Protein AF-A0A2G5VMH8-F1 (afdb_monomer)

Radius of gyration: 14.16 Å; Cα contacts (8 Å, |Δi|>4): 223; chains: 1; bounding box: 30×32×42 Å

InterPro domains:
  IPR016187 C-type lectin fold [SSF56436] (15-125)

Foldseek 3Di:
DDPDPQWDWDAAPLGIDTDHADDDDLFDDPVVCVVPDDPDDQDAFFELVVLVVCVVVCVVVVHQKGWHDWAADPVCQVPPVQFDNSRTDDDPPRHDPDGPNQFADPCPPVRHDDFTWMWGQDPVRDIGIYGDD

Nearest PDB structures (foldseek):
  4zes-assembly1_A  TM=5.202E-01  e=9.719E-03  Homo sapiens
  6lfj-assembly1_A  TM=4.066E-01  e=6.059E-02  Mus musculus

Sequence (133 aa):
MCPNIRYKMNMRESGPWCLALTTGPVCMSHSKAISSSLPGVLSELETPEEFEFVKMRANEMNKYGVWVAGIRKPECIGNSSCQGINALSFSDPFHSDNPTGYLWNPNQPDGTSNDCLVWIMNPDGSCGIDDVP

Structure (mmCIF, N/CA/C/O backbone):
data_AF-A0A2G5VMH8-F1
#
_entry.id   AF-A0A2G5VMH8-F1
#
loop_
_atom_site.group_PDB
_atom_site.id
_atom_site.type_symbol
_atom_site.label_atom_id
_atom_site.label_alt_id
_atom_site.label_comp_id
_atom_site.label_asym_id
_atom_site.label_entity_id
_atom_site.label_seq_id
_atom_site.pdbx_PDB_ins_code
_atom_site.Cartn_x
_atom_site.Cartn_y
_atom_site.Cartn_z
_atom_site.occupancy
_atom_site.B_iso_or_equiv
_atom_site.auth_seq_id
_atom_site.auth_comp_id
_atom_site.auth_asym_id
_atom_site.auth_atom_id
_atom_site.pdbx_PDB_model_num
ATOM 1 N N . MET A 1 1 ? 11.091 0.260 -18.583 1.00 82.75 1 MET A N 1
ATOM 2 C CA . MET A 1 1 ? 9.907 0.998 -19.081 1.00 82.75 1 MET A CA 1
ATOM 3 C C . MET A 1 1 ? 8.676 0.177 -18.730 1.00 82.75 1 MET A C 1
ATOM 5 O O . MET A 1 1 ? 8.742 -1.034 -18.906 1.00 82.75 1 MET A O 1
ATOM 9 N N . CYS A 1 2 ? 7.611 0.782 -18.194 1.00 90.75 2 CYS A N 1
ATOM 10 C CA . CYS A 1 2 ? 6.420 0.020 -17.802 1.00 90.75 2 CYS A CA 1
ATOM 11 C C . CYS A 1 2 ? 5.572 -0.431 -19.002 1.00 90.75 2 CYS A C 1
ATOM 13 O O . CYS A 1 2 ? 5.647 0.208 -20.054 1.00 90.75 2 CYS A O 1
ATOM 15 N N . PRO A 1 3 ? 4.750 -1.492 -18.859 1.00 87.75 3 PRO A N 1
ATOM 16 C CA . PRO A 1 3 ? 4.055 -2.108 -19.993 1.00 87.75 3 PRO A CA 1
ATOM 17 C C . PRO A 1 3 ? 3.076 -1.191 -20.741 1.00 87.75 3 PRO A C 1
ATOM 19 O O . PRO A 1 3 ? 2.926 -1.321 -21.951 1.00 87.75 3 PRO A O 1
ATOM 22 N N . ASN A 1 4 ? 2.378 -0.286 -20.044 1.00 89.12 4 ASN A N 1
ATOM 23 C CA . ASN A 1 4 ? 1.471 0.701 -20.644 1.00 89.12 4 ASN A CA 1
ATOM 24 C C . ASN A 1 4 ? 1.155 1.848 -19.660 1.00 89.12 4 ASN A C 1
ATOM 26 O O . ASN A 1 4 ? 1.591 1.819 -18.512 1.00 89.12 4 ASN A O 1
ATOM 30 N N . ILE A 1 5 ? 0.354 2.829 -20.099 1.00 86.94 5 ILE A N 1
ATOM 31 C CA . ILE A 1 5 ? 0.016 4.055 -19.346 1.00 86.94 5 ILE A CA 1
ATOM 32 C C . ILE A 1 5 ? -0.737 3.821 -18.025 1.00 86.94 5 ILE A C 1
ATOM 34 O O . ILE A 1 5 ? -0.818 4.724 -17.201 1.00 86.94 5 ILE A O 1
ATOM 38 N N . ARG A 1 6 ? -1.303 2.627 -17.800 1.00 86.81 6 ARG A N 1
ATOM 39 C CA . ARG A 1 6 ? -1.952 2.296 -16.519 1.00 86.81 6 ARG A CA 1
ATOM 40 C C . ARG A 1 6 ? -0.943 2.070 -15.396 1.00 86.81 6 ARG A C 1
ATOM 42 O O . ARG A 1 6 ? -1.343 2.082 -14.236 1.00 86.81 6 ARG A O 1
ATOM 49 N N . TYR A 1 7 ? 0.321 1.843 -15.747 1.00 91.00 7 TYR A N 1
ATOM 50 C CA . TYR A 1 7 ? 1.399 1.585 -14.808 1.00 91.00 7 TYR A CA 1
ATOM 51 C C . TYR A 1 7 ? 2.243 2.840 -14.590 1.00 91.00 7 TYR A C 1
ATOM 53 O O . TYR A 1 7 ? 2.634 3.513 -15.547 1.00 91.00 7 TYR A O 1
ATOM 61 N N . LYS A 1 8 ? 2.600 3.102 -13.335 1.00 92.06 8 LYS A N 1
ATOM 62 C CA . LYS A 1 8 ? 3.605 4.090 -12.951 1.00 92.06 8 LYS A CA 1
ATOM 63 C C . LYS A 1 8 ? 4.900 3.371 -12.597 1.00 92.06 8 LYS A C 1
ATOM 65 O O . LYS A 1 8 ? 4.899 2.441 -11.795 1.00 92.06 8 LYS A O 1
ATOM 70 N N . MET A 1 9 ? 5.999 3.809 -13.210 1.00 93.12 9 MET A N 1
ATOM 71 C CA . MET A 1 9 ? 7.334 3.353 -12.827 1.00 93.12 9 MET A CA 1
ATOM 72 C C . MET A 1 9 ? 7.739 4.037 -11.525 1.00 93.12 9 MET A C 1
ATOM 74 O O . MET A 1 9 ? 7.705 5.266 -11.454 1.00 93.12 9 MET A O 1
ATOM 78 N N . ASN A 1 10 ? 8.142 3.234 -10.551 1.00 91.06 10 ASN A N 1
ATOM 79 C CA . ASN A 1 10 ? 8.720 3.635 -9.280 1.00 91.06 10 ASN A CA 1
ATOM 80 C C . ASN A 1 10 ? 10.109 3.002 -9.163 1.00 91.06 10 ASN A C 1
ATOM 82 O O . ASN A 1 10 ? 10.382 1.958 -9.759 1.00 91.06 10 ASN A O 1
ATOM 86 N N . MET A 1 11 ? 11.012 3.677 -8.464 1.00 89.19 11 MET A N 1
ATOM 87 C CA . MET A 1 11 ? 12.379 3.205 -8.272 1.00 89.19 11 MET A CA 1
ATOM 88 C C . MET A 1 11 ? 12.511 2.704 -6.842 1.00 89.19 11 MET A C 1
ATOM 90 O O . MET A 1 11 ? 12.497 3.511 -5.919 1.00 89.19 11 MET A O 1
ATOM 94 N N . ARG A 1 12 ? 12.635 1.386 -6.679 1.00 92.00 12 ARG A N 1
ATOM 95 C CA . ARG A 1 12 ? 12.949 0.746 -5.399 1.00 92.00 12 ARG A CA 1
ATOM 96 C C . ARG A 1 12 ? 14.442 0.469 -5.307 1.00 92.00 12 ARG A C 1
ATOM 98 O O . ARG A 1 12 ? 15.138 0.480 -6.327 1.00 92.00 12 ARG A O 1
ATOM 105 N N . GLU A 1 13 ? 14.925 0.142 -4.113 1.00 88.88 13 GLU A N 1
ATOM 106 C CA . GLU A 1 13 ? 16.315 -0.292 -3.923 1.00 88.88 13 GLU A CA 1
ATOM 107 C C . GLU A 1 13 ? 16.643 -1.542 -4.752 1.00 88.88 13 GLU A C 1
ATOM 109 O O . GLU A 1 13 ? 17.696 -1.614 -5.384 1.00 88.88 13 GLU A O 1
ATOM 114 N N . SER A 1 14 ? 15.709 -2.495 -4.838 1.00 88.00 14 SER A N 1
ATOM 115 C CA . SER A 1 14 ? 15.868 -3.721 -5.632 1.00 88.00 14 SER A CA 1
ATOM 116 C C . SER A 1 14 ? 15.703 -3.519 -7.145 1.00 88.00 14 SER A C 1
ATOM 118 O O . SER A 1 14 ? 15.883 -4.464 -7.915 1.00 88.00 14 SER A O 1
ATOM 120 N N . GLY A 1 15 ? 15.383 -2.300 -7.590 1.00 89.19 15 GLY A N 1
ATOM 121 C CA . GLY A 1 15 ? 15.295 -1.927 -8.998 1.00 89.19 15 GLY A CA 1
ATOM 122 C C . GLY A 1 15 ? 13.971 -1.268 -9.401 1.00 89.19 15 GLY A C 1
ATOM 123 O O . GLY A 1 15 ? 13.099 -1.007 -8.570 1.00 89.19 15 GLY A O 1
ATOM 124 N N . PRO A 1 16 ? 13.811 -0.954 -10.701 1.00 90.31 16 PRO A N 1
ATOM 125 C CA . PRO A 1 16 ? 12.587 -0.357 -11.220 1.00 90.31 16 PRO A CA 1
ATOM 126 C C . PRO A 1 16 ? 11.390 -1.296 -11.060 1.00 90.31 16 PRO A C 1
ATOM 128 O O . PRO A 1 16 ? 11.443 -2.455 -11.471 1.00 90.31 16 PRO A O 1
ATOM 131 N N . TRP A 1 17 ? 10.280 -0.761 -10.563 1.00 91.38 17 TRP A N 1
ATOM 132 C CA . TRP A 1 17 ? 9.043 -1.492 -10.326 1.00 91.38 17 TRP A CA 1
ATOM 133 C C . TRP A 1 17 ? 7.845 -0.735 -10.908 1.00 91.38 17 TRP A C 1
ATOM 135 O O . TRP A 1 17 ? 7.793 0.493 -10.889 1.00 91.38 17 TRP A O 1
ATOM 145 N N . CYS A 1 18 ? 6.889 -1.452 -11.495 1.00 91.62 18 CYS A N 1
ATOM 146 C CA . CYS A 1 18 ? 5.752 -0.853 -12.192 1.00 91.62 18 CYS A CA 1
ATOM 147 C C . CYS A 1 18 ? 4.457 -1.147 -11.440 1.00 91.62 18 CYS A C 1
ATOM 149 O O . CYS A 1 18 ? 3.936 -2.255 -11.536 1.00 91.62 18 CYS A O 1
ATOM 151 N N . LEU A 1 19 ? 3.905 -0.141 -10.761 1.00 92.06 19 LEU A N 1
ATOM 152 C CA . LEU A 1 19 ? 2.647 -0.271 -10.025 1.00 92.06 19 LEU A CA 1
ATOM 153 C C . LEU A 1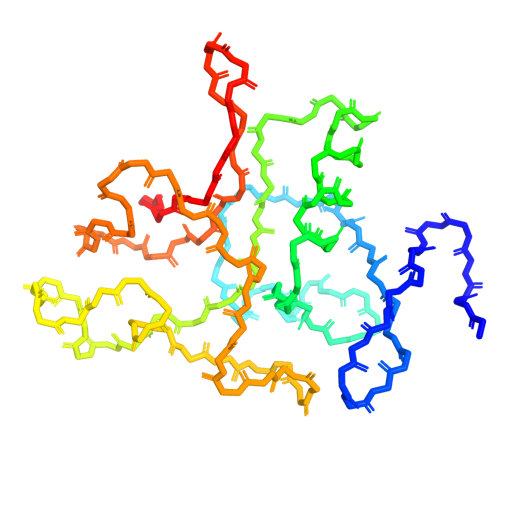 19 ? 1.455 0.148 -10.880 1.00 92.06 19 LEU A C 1
ATOM 155 O O . LEU A 1 19 ? 1.525 1.123 -11.627 1.00 92.06 19 LEU A O 1
ATOM 159 N N . ALA A 1 20 ? 0.333 -0.545 -10.713 1.00 90.94 20 ALA A N 1
ATOM 160 C CA . ALA A 1 20 ? -0.964 -0.149 -11.246 1.00 90.94 20 ALA A CA 1
ATOM 161 C C . ALA A 1 20 ? -2.062 -0.442 -10.219 1.00 90.94 20 ALA A C 1
ATOM 163 O O . ALA A 1 20 ? -2.004 -1.449 -9.517 1.00 90.94 20 ALA A O 1
ATOM 164 N N . LEU A 1 21 ? -3.088 0.409 -10.174 1.00 90.31 21 LEU A N 1
ATOM 165 C CA . LEU A 1 21 ? -4.313 0.132 -9.424 1.00 90.31 21 LEU A CA 1
ATOM 166 C C . LEU A 1 21 ? -5.297 -0.619 -10.324 1.00 90.31 21 LEU A C 1
ATOM 168 O O . L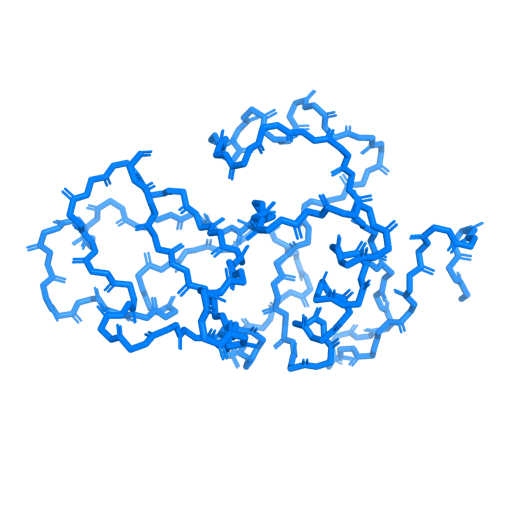EU A 1 21 ? -5.495 -0.261 -11.490 1.00 90.31 21 LEU A O 1
ATOM 172 N N . THR A 1 22 ? -5.940 -1.638 -9.761 1.00 85.94 22 THR A N 1
ATOM 173 C CA . THR A 1 22 ? -7.024 -2.389 -10.401 1.00 85.94 22 THR A CA 1
ATOM 174 C C . THR A 1 22 ? -8.346 -2.132 -9.684 1.00 85.94 22 THR A C 1
ATOM 176 O O . THR A 1 22 ? -8.378 -1.717 -8.528 1.00 85.94 22 THR A O 1
ATOM 179 N N . THR A 1 23 ? -9.463 -2.353 -10.371 1.00 82.69 23 THR A N 1
ATOM 180 C CA . THR A 1 23 ? -10.788 -2.266 -9.755 1.00 82.69 23 THR A CA 1
ATOM 181 C C . THR A 1 23 ? -11.087 -3.542 -8.982 1.00 82.69 23 THR A C 1
ATOM 183 O O . THR A 1 23 ? -11.085 -4.627 -9.562 1.00 82.69 23 THR A O 1
ATOM 186 N N . GLY A 1 24 ? -11.432 -3.409 -7.708 1.00 82.12 24 GLY A N 1
ATOM 187 C CA . GLY A 1 24 ? -11.905 -4.514 -6.889 1.00 82.12 24 GLY A CA 1
ATOM 188 C C . GLY A 1 24 ? -12.628 -4.027 -5.631 1.00 82.12 24 GLY A C 1
ATOM 189 O O . GLY A 1 24 ? -12.790 -2.818 -5.440 1.00 82.12 24 GLY A O 1
ATOM 190 N N . PRO A 1 25 ? -13.097 -4.964 -4.793 1.00 84.00 25 PRO A N 1
ATOM 191 C CA . PRO A 1 25 ? -13.510 -4.691 -3.422 1.00 84.00 25 PRO A CA 1
ATOM 192 C C . PRO A 1 25 ? -12.434 -3.933 -2.635 1.00 84.00 25 PRO A C 1
ATOM 194 O O . PRO A 1 25 ? -11.244 -4.165 -2.830 1.00 84.00 25 PRO A O 1
ATOM 197 N N . VAL A 1 26 ? -12.870 -3.068 -1.719 1.00 82.88 26 VAL A N 1
ATOM 198 C CA . VAL A 1 26 ? -11.988 -2.291 -0.827 1.00 82.88 26 VAL A CA 1
ATOM 199 C C . VAL A 1 26 ? -11.297 -3.185 0.209 1.00 82.88 26 VAL A C 1
ATOM 201 O O . VAL A 1 26 ? -10.223 -2.851 0.683 1.00 82.88 26 VAL A O 1
ATOM 204 N N . CYS A 1 27 ? -11.878 -4.344 0.511 1.00 84.88 27 CYS A N 1
ATOM 205 C CA . CYS A 1 27 ? -11.305 -5.344 1.397 1.00 84.88 27 CYS A CA 1
ATOM 206 C C . CYS A 1 27 ? -11.363 -6.720 0.728 1.00 84.88 27 CYS A C 1
ATOM 208 O O . CYS A 1 27 ? -12.403 -7.146 0.207 1.00 84.88 27 CYS A O 1
ATOM 210 N N . MET A 1 28 ? -10.219 -7.401 0.698 1.00 82.56 28 MET A N 1
ATOM 211 C CA . MET A 1 28 ? -10.060 -8.725 0.120 1.00 82.56 28 MET A CA 1
ATOM 212 C C . MET A 1 28 ? -8.954 -9.492 0.850 1.00 82.56 28 MET A C 1
ATOM 214 O O . MET A 1 28 ? -7.935 -8.915 1.217 1.00 82.56 28 MET A O 1
ATOM 218 N N . SER A 1 29 ? -9.115 -10.808 1.018 1.00 81.31 29 SER A N 1
ATOM 219 C CA . SER A 1 29 ? -8.003 -11.641 1.477 1.00 81.31 29 SER A CA 1
ATOM 220 C C . SER A 1 29 ? -6.891 -11.675 0.429 1.00 81.31 29 SER A C 1
ATOM 222 O O . SER A 1 29 ? -7.152 -11.712 -0.776 1.00 81.31 29 SER A O 1
ATOM 224 N N . HIS A 1 30 ? -5.646 -11.759 0.889 1.00 82.25 30 HIS A N 1
ATOM 225 C CA . HIS A 1 30 ? -4.481 -11.833 0.012 1.00 82.25 30 HIS A CA 1
ATOM 226 C C . HIS A 1 30 ? -4.577 -12.983 -1.010 1.00 82.25 30 HIS A C 1
ATOM 228 O O . HIS A 1 30 ? -4.321 -12.807 -2.198 1.00 82.25 30 HIS A O 1
ATOM 234 N N . SER A 1 31 ? -5.037 -14.161 -0.574 1.00 82.81 31 SER A N 1
ATOM 235 C CA . SER A 1 31 ? -5.244 -15.328 -1.445 1.00 82.81 31 SER A CA 1
ATOM 236 C C . SER A 1 31 ? -6.265 -15.072 -2.556 1.00 82.81 31 SER A C 1
ATOM 238 O O . SER A 1 31 ? -6.056 -15.466 -3.705 1.00 82.81 31 SER A O 1
ATOM 240 N N . LYS A 1 32 ? -7.361 -14.378 -2.233 1.00 84.56 32 LYS A N 1
ATOM 241 C CA . LYS A 1 32 ? -8.388 -14.016 -3.207 1.00 84.56 32 LYS A CA 1
ATOM 242 C C . LYS A 1 32 ? -7.861 -12.953 -4.169 1.00 84.56 32 LYS A C 1
ATOM 244 O O . LYS A 1 32 ? -8.102 -13.083 -5.369 1.00 84.56 32 LYS A O 1
ATOM 249 N N . ALA A 1 33 ? -7.072 -11.995 -3.679 1.00 84.00 33 ALA A N 1
ATOM 250 C CA . ALA A 1 33 ? -6.426 -10.987 -4.510 1.00 84.00 33 ALA A CA 1
ATOM 251 C C . ALA A 1 33 ? -5.508 -11.644 -5.550 1.00 84.00 33 ALA A C 1
ATOM 253 O O . ALA A 1 33 ? -5.732 -11.416 -6.737 1.00 84.00 33 ALA A O 1
ATOM 254 N N . ILE A 1 34 ? -4.620 -12.564 -5.137 1.00 81.81 34 ILE A N 1
ATOM 255 C CA . ILE A 1 34 ? -3.732 -13.325 -6.041 1.00 81.81 34 ILE A CA 1
ATOM 256 C C . ILE A 1 34 ? -4.540 -14.056 -7.121 1.00 81.81 34 ILE A C 1
ATOM 258 O O . ILE A 1 34 ? -4.202 -14.003 -8.302 1.00 81.81 34 ILE A O 1
ATOM 262 N N . SER A 1 35 ? -5.629 -14.730 -6.732 1.00 80.12 35 SER A N 1
ATOM 263 C CA . SER A 1 35 ? -6.468 -15.481 -7.680 1.00 80.12 35 SER A CA 1
ATOM 264 C C . SER A 1 35 ? -7.215 -14.596 -8.686 1.00 80.12 35 SER A C 1
ATOM 266 O O . SER A 1 35 ? -7.635 -15.074 -9.737 1.00 80.12 35 SER A O 1
ATOM 268 N N . SER A 1 36 ? -7.398 -13.314 -8.356 1.00 74.94 36 SER A N 1
ATOM 269 C CA . SER A 1 36 ? -8.144 -12.340 -9.159 1.00 74.94 36 SER A CA 1
ATOM 270 C C . SER A 1 36 ? -7.254 -11.389 -9.963 1.00 74.94 36 SER A C 1
ATOM 272 O O . SER A 1 36 ? -7.746 -10.704 -10.861 1.00 74.94 36 SER A O 1
ATOM 274 N N . SER A 1 37 ? -5.960 -11.320 -9.645 1.00 65.44 37 SER A N 1
ATOM 275 C CA . SER A 1 37 ? -5.020 -10.427 -10.312 1.00 65.44 37 SER A CA 1
ATOM 276 C C . SER A 1 37 ? -4.727 -10.871 -11.748 1.00 65.44 37 SER A C 1
ATOM 278 O O . SER A 1 37 ? -4.554 -12.051 -12.047 1.00 65.44 37 SER A O 1
ATOM 280 N N . LEU A 1 38 ? -4.642 -9.881 -12.643 1.00 65.56 38 LEU A N 1
ATOM 281 C CA . LEU A 1 38 ? -4.018 -10.001 -13.967 1.00 65.56 38 LEU A CA 1
ATOM 282 C C . LEU A 1 38 ? -2.589 -10.574 -13.834 1.00 65.56 38 LEU A C 1
ATOM 284 O O . LEU A 1 38 ? -2.025 -10.486 -12.744 1.00 65.56 38 LEU A O 1
ATOM 288 N N . PRO A 1 39 ? -1.969 -11.115 -14.906 1.00 69.62 39 PRO A N 1
ATOM 289 C CA . PRO A 1 39 ? -0.587 -11.600 -14.846 1.00 69.62 39 PRO A CA 1
ATOM 290 C C . PRO A 1 39 ? 0.338 -10.546 -14.218 1.00 69.62 39 PRO A C 1
ATOM 292 O O . PRO A 1 39 ? 0.538 -9.468 -14.781 1.00 69.62 39 PRO A O 1
ATOM 295 N N . GLY A 1 40 ? 0.844 -10.852 -13.023 1.00 74.31 40 GLY A N 1
ATOM 296 C CA . GLY A 1 40 ? 1.563 -9.924 -12.157 1.00 74.31 40 GLY A CA 1
ATOM 297 C C . GLY A 1 40 ? 1.673 -10.453 -10.726 1.00 74.31 40 GLY A C 1
ATOM 298 O O . GLY A 1 40 ? 1.123 -11.503 -10.397 1.00 74.31 40 GLY A O 1
ATOM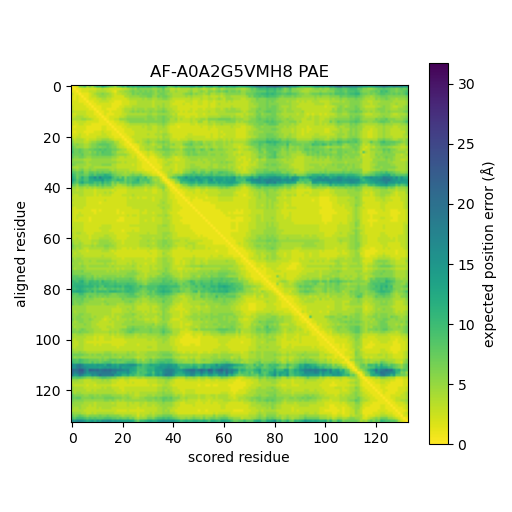 299 N N . VAL A 1 41 ? 2.403 -9.718 -9.890 1.00 85.31 41 VAL A N 1
ATOM 300 C CA . VAL A 1 41 ? 2.515 -9.951 -8.443 1.00 85.31 41 VAL A CA 1
ATOM 301 C C . VAL A 1 41 ? 1.762 -8.828 -7.733 1.00 85.31 41 VAL A C 1
ATOM 303 O O . VAL A 1 41 ? 1.689 -7.711 -8.253 1.00 85.31 41 VAL A O 1
ATOM 306 N N . LEU A 1 42 ? 1.159 -9.122 -6.582 1.00 88.94 42 LEU A N 1
ATOM 307 C CA . LEU A 1 42 ? 0.562 -8.084 -5.751 1.00 88.94 42 LEU A CA 1
ATOM 308 C C . LEU A 1 42 ? 1.680 -7.191 -5.222 1.00 88.94 42 LEU A C 1
ATOM 310 O O . LEU A 1 42 ? 2.622 -7.678 -4.611 1.00 88.94 42 LEU A O 1
ATOM 314 N N . SER A 1 43 ? 1.583 -5.899 -5.513 1.00 90.31 43 SER A N 1
ATOM 315 C CA . SER A 1 43 ? 2.561 -4.929 -5.039 1.00 90.31 43 SER A CA 1
ATOM 316 C C . SER A 1 43 ? 2.181 -4.473 -3.643 1.00 90.31 43 SER A C 1
ATOM 318 O O . SER A 1 43 ? 1.076 -3.965 -3.433 1.00 90.31 43 SER A O 1
ATOM 320 N N . GLU A 1 44 ? 3.126 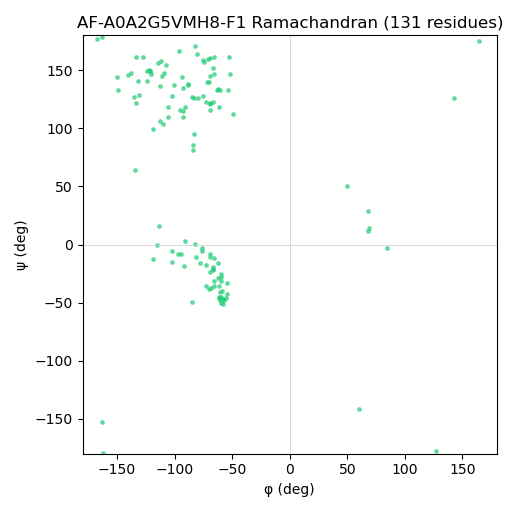-4.582 -2.726 1.00 91.75 44 GLU A N 1
ATOM 321 C CA . GLU A 1 44 ? 3.100 -3.860 -1.459 1.00 91.75 44 GLU A CA 1
ATOM 322 C C . GLU A 1 44 ? 3.634 -2.430 -1.645 1.00 91.75 44 GLU A C 1
ATOM 324 O O . GLU A 1 44 ? 4.085 -2.079 -2.743 1.00 91.75 44 GLU A O 1
ATOM 329 N N . LEU A 1 45 ? 3.506 -1.580 -0.618 1.00 94.12 45 LEU A N 1
ATOM 330 C CA . LEU A 1 45 ? 3.984 -0.192 -0.654 1.00 94.12 45 LEU A CA 1
ATOM 331 C C . LEU A 1 45 ? 5.407 -0.111 -0.101 1.00 94.12 45 LEU A C 1
ATOM 333 O O . LEU A 1 45 ? 5.629 -0.259 1.099 1.00 94.12 45 LEU A O 1
ATOM 337 N N . GLU A 1 46 ? 6.372 0.144 -0.974 1.00 94.38 46 GLU A N 1
ATOM 338 C CA . GLU A 1 46 ? 7.785 0.254 -0.615 1.00 94.38 46 GLU A CA 1
ATOM 339 C C . GLU A 1 46 ? 8.127 1.665 -0.129 1.00 94.38 46 GLU A C 1
ATOM 341 O O . GLU A 1 46 ? 8.708 1.833 0.943 1.00 94.38 46 GLU A O 1
ATOM 346 N N . THR A 1 47 ? 7.731 2.693 -0.886 1.00 94.81 47 THR A N 1
ATOM 347 C CA . THR A 1 47 ? 8.160 4.082 -0.655 1.00 94.81 47 THR A CA 1
ATOM 348 C C . THR A 1 47 ? 6.983 5.063 -0.550 1.00 94.81 47 THR A C 1
ATOM 350 O O . THR A 1 47 ? 5.878 4.760 -1.017 1.00 94.81 47 THR A O 1
ATOM 353 N N . PRO A 1 48 ? 7.180 6.267 0.024 1.00 95.25 48 PRO A N 1
ATOM 354 C CA . PRO A 1 48 ? 6.150 7.307 0.071 1.00 95.25 48 PRO A CA 1
ATOM 355 C C . PRO A 1 48 ? 5.668 7.752 -1.318 1.00 95.25 48 PRO A C 1
ATOM 357 O O . PRO A 1 48 ? 4.521 8.166 -1.479 1.00 95.25 48 PRO A O 1
ATOM 360 N N . GLU A 1 49 ? 6.505 7.645 -2.350 1.00 95.00 49 GLU A N 1
ATOM 361 C CA . GLU A 1 49 ? 6.109 7.933 -3.731 1.00 95.00 49 GLU A CA 1
ATOM 362 C C . GLU A 1 49 ? 5.058 6.938 -4.239 1.00 95.00 49 GLU A C 1
ATOM 364 O O . GLU A 1 49 ? 4.148 7.324 -4.977 1.00 95.00 49 GLU A O 1
ATOM 369 N N . GLU A 1 50 ? 5.143 5.672 -3.823 1.00 95.62 50 GLU A N 1
ATOM 370 C CA . GLU A 1 50 ? 4.134 4.660 -4.145 1.00 95.62 50 GLU A CA 1
ATOM 371 C C . GLU A 1 50 ? 2.807 4.959 -3.436 1.00 95.62 50 GLU A C 1
ATOM 373 O O . GLU A 1 50 ? 1.745 4.832 -4.049 1.00 95.62 50 GLU A O 1
ATOM 378 N N . PHE A 1 51 ? 2.855 5.453 -2.194 1.00 96.12 51 PHE A N 1
ATOM 379 C CA . PHE A 1 51 ? 1.674 5.949 -1.480 1.00 96.12 51 PHE A CA 1
ATOM 380 C C . PHE A 1 51 ? 1.014 7.131 -2.212 1.00 96.12 51 PHE A C 1
ATOM 382 O O . PHE A 1 51 ? -0.197 7.127 -2.453 1.00 96.12 51 PHE A O 1
ATOM 389 N N . GLU A 1 52 ? 1.792 8.133 -2.632 1.00 95.19 52 GLU A N 1
ATOM 390 C CA . GLU A 1 52 ? 1.256 9.280 -3.381 1.00 95.19 52 GLU A CA 1
ATOM 391 C C . GLU A 1 52 ? 0.729 8.873 -4.766 1.00 95.19 52 GLU A C 1
ATOM 393 O O . GLU A 1 52 ? -0.254 9.441 -5.253 1.00 95.19 52 GLU A O 1
ATOM 398 N N . PHE A 1 53 ? 1.315 7.850 -5.397 1.00 94.62 53 PHE A N 1
ATOM 399 C CA . PHE A 1 53 ? 0.753 7.261 -6.610 1.00 94.62 53 PHE A CA 1
ATOM 400 C C . PHE A 1 53 ? -0.638 6.662 -6.362 1.00 94.62 53 PHE A C 1
ATOM 402 O O . PHE A 1 53 ? -1.555 6.935 -7.144 1.00 94.62 53 PHE A O 1
ATOM 409 N N . VAL A 1 54 ? -0.824 5.899 -5.276 1.00 95.12 54 VAL A N 1
ATOM 410 C CA . VAL A 1 54 ? -2.142 5.360 -4.896 1.00 95.12 54 VAL A CA 1
ATOM 411 C C . VAL A 1 54 ? -3.148 6.490 -4.717 1.00 95.12 54 VAL A C 1
ATOM 413 O O . VAL A 1 54 ? -4.219 6.437 -5.318 1.00 95.12 54 VAL A O 1
ATOM 416 N N . LYS A 1 55 ? -2.785 7.548 -3.989 1.00 94.62 55 LYS A N 1
ATOM 417 C CA . LYS A 1 55 ? -3.632 8.730 -3.779 1.00 94.62 55 LYS A CA 1
ATOM 418 C C . LYS A 1 55 ? -4.054 9.408 -5.079 1.00 94.62 55 LYS A C 1
ATOM 420 O O . LYS A 1 55 ? -5.242 9.640 -5.306 1.00 94.62 55 LYS A O 1
ATOM 425 N N . MET A 1 56 ? -3.092 9.710 -5.950 1.00 93.69 56 MET A N 1
ATOM 426 C CA . MET A 1 56 ? -3.351 10.343 -7.245 1.00 93.69 56 MET A CA 1
ATOM 427 C C . MET A 1 56 ? -4.308 9.493 -8.081 1.00 93.69 56 MET A C 1
ATOM 429 O O . MET A 1 56 ? -5.300 9.994 -8.614 1.00 93.69 56 MET A O 1
ATOM 433 N N . ARG A 1 57 ? -4.042 8.187 -8.153 1.00 93.12 57 ARG A N 1
ATOM 434 C CA . ARG A 1 57 ? -4.811 7.266 -8.983 1.00 93.12 57 ARG A CA 1
ATOM 435 C C . ARG A 1 57 ? -6.198 6.976 -8.409 1.00 93.12 57 ARG A C 1
ATOM 437 O O . ARG A 1 57 ? -7.155 6.872 -9.173 1.00 93.12 57 ARG A O 1
ATOM 444 N N . ALA A 1 58 ? -6.331 6.898 -7.087 1.00 93.19 58 ALA A N 1
ATOM 445 C CA . ALA A 1 58 ? -7.615 6.798 -6.403 1.00 93.19 58 ALA A CA 1
ATOM 446 C C . ALA A 1 58 ? -8.501 8.012 -6.716 1.00 93.19 58 ALA A C 1
ATOM 448 O O . ALA A 1 58 ? -9.663 7.835 -7.081 1.00 93.19 58 ALA A O 1
ATOM 449 N N . ASN A 1 59 ? -7.937 9.223 -6.674 1.00 92.25 59 ASN A N 1
ATOM 450 C CA . ASN A 1 59 ? -8.649 10.452 -7.022 1.00 92.25 59 ASN A CA 1
ATOM 451 C C . ASN A 1 59 ? -9.125 10.459 -8.488 1.00 92.25 59 ASN A C 1
ATOM 453 O O . ASN A 1 59 ? -10.290 10.739 -8.755 1.00 92.25 59 ASN A O 1
ATOM 457 N N . GLU A 1 60 ? -8.273 10.062 -9.442 1.00 92.62 60 GLU A N 1
ATOM 458 C CA . GLU A 1 60 ? -8.664 9.911 -10.858 1.00 92.62 60 GLU A CA 1
ATOM 459 C C . GLU A 1 60 ? -9.800 8.894 -11.062 1.00 92.62 60 GLU A C 1
ATOM 461 O O . GLU A 1 60 ? -10.611 9.028 -11.979 1.00 92.62 60 GLU A O 1
ATOM 466 N N . MET A 1 61 ? -9.861 7.869 -10.210 1.00 90.94 61 MET A N 1
ATOM 467 C CA . MET A 1 61 ? -10.888 6.826 -10.229 1.00 90.94 61 MET A CA 1
ATOM 468 C C . MET A 1 61 ? -12.109 7.155 -9.352 1.00 90.94 61 MET A C 1
ATOM 470 O O . MET A 1 61 ? -13.007 6.314 -9.238 1.00 90.94 61 MET A O 1
ATOM 474 N N . ASN A 1 62 ? -12.146 8.342 -8.736 1.00 91.62 62 ASN A N 1
ATOM 475 C CA . ASN A 1 62 ? -13.145 8.763 -7.751 1.00 91.62 62 ASN A CA 1
ATOM 476 C C . ASN A 1 62 ? -13.348 7.718 -6.632 1.00 91.62 62 ASN A C 1
ATOM 478 O O . ASN A 1 62 ? -14.462 7.254 -6.366 1.00 91.62 62 ASN A O 1
ATOM 482 N N . LYS A 1 63 ? -12.237 7.272 -6.036 1.00 91.50 63 LYS A N 1
ATOM 483 C CA . LYS A 1 63 ? -12.184 6.297 -4.942 1.00 91.50 63 LYS A CA 1
ATOM 484 C C . LYS A 1 63 ? -11.696 6.958 -3.659 1.00 91.50 63 LYS A C 1
ATOM 486 O O . LYS A 1 63 ? -10.703 7.674 -3.666 1.00 91.50 63 LYS A O 1
ATOM 491 N N . TYR A 1 64 ? -12.366 6.625 -2.559 1.00 91.56 64 TYR A N 1
ATOM 492 C CA . TYR A 1 64 ? -12.003 7.047 -1.201 1.00 91.56 64 TYR A CA 1
ATOM 493 C C . TYR A 1 64 ? -11.305 5.940 -0.401 1.00 91.56 64 TYR A C 1
ATOM 495 O O . TYR A 1 64 ? -10.869 6.179 0.717 1.00 91.56 64 TYR A O 1
ATOM 503 N N . GLY A 1 65 ? -11.216 4.734 -0.972 1.00 91.69 65 GLY A N 1
ATOM 504 C CA . GLY A 1 65 ? -10.604 3.563 -0.359 1.00 91.69 65 GLY A CA 1
ATOM 505 C C . GLY A 1 65 ? -9.992 2.657 -1.423 1.00 91.69 65 GLY A C 1
ATOM 506 O O . GLY A 1 65 ? -10.637 2.374 -2.440 1.00 91.69 65 GLY A O 1
ATOM 507 N N . VAL A 1 66 ? -8.757 2.215 -1.200 1.00 92.56 66 VAL A N 1
ATOM 508 C CA . VAL A 1 66 ? -8.023 1.294 -2.074 1.00 92.56 66 VAL A CA 1
ATOM 509 C C . VAL A 1 66 ? -7.387 0.211 -1.218 1.00 92.56 66 VAL A C 1
ATOM 511 O O . VAL A 1 66 ? -6.586 0.509 -0.341 1.00 92.56 66 VAL A O 1
ATOM 514 N N . TRP A 1 67 ? -7.726 -1.046 -1.496 1.00 91.69 67 TRP A N 1
ATOM 515 C CA . TRP A 1 67 ? -7.051 -2.185 -0.882 1.00 91.69 67 TRP A CA 1
ATOM 516 C C . TRP A 1 67 ? -5.562 -2.177 -1.241 1.00 91.69 67 TRP A C 1
ATOM 518 O O . TRP A 1 67 ? -5.215 -2.030 -2.418 1.00 91.69 67 TRP A O 1
ATOM 528 N N . VAL A 1 68 ? -4.698 -2.374 -0.251 1.00 91.06 68 VAL A N 1
ATOM 529 C CA . VAL A 1 68 ? -3.254 -2.536 -0.442 1.00 91.06 68 VAL A CA 1
ATOM 530 C C . VAL A 1 68 ? -2.816 -3.895 0.091 1.00 91.06 68 VAL A C 1
ATOM 532 O O . VAL A 1 68 ? -3.390 -4.421 1.043 1.00 91.06 68 VAL A O 1
ATOM 535 N N . ALA A 1 69 ? -1.816 -4.492 -0.552 1.00 89.31 69 ALA A N 1
ATOM 536 C CA . ALA A 1 69 ? -1.312 -5.791 -0.136 1.00 89.31 69 ALA A CA 1
ATOM 537 C C . ALA A 1 69 ? -0.540 -5.705 1.194 1.00 89.31 69 ALA A C 1
ATOM 539 O O . ALA A 1 69 ? -0.114 -4.634 1.630 1.00 89.31 69 ALA A O 1
ATOM 540 N N . GLY A 1 70 ? -0.413 -6.855 1.851 1.00 86.88 70 GLY A N 1
ATOM 541 C CA . GLY A 1 70 ? 0.135 -7.027 3.193 1.00 86.88 70 GLY A CA 1
ATOM 542 C C . GLY A 1 70 ? -0.649 -8.103 3.942 1.00 86.88 70 GLY A C 1
ATOM 543 O O . GLY A 1 70 ? -1.878 -8.076 4.004 1.00 86.88 70 GLY A O 1
ATOM 544 N N . ILE A 1 71 ? 0.059 -9.101 4.459 1.00 85.81 71 ILE A N 1
ATOM 545 C CA . ILE A 1 71 ? -0.521 -10.273 5.116 1.00 85.81 71 ILE A CA 1
ATOM 546 C C . ILE A 1 71 ? -0.296 -10.135 6.613 1.00 85.81 71 ILE A C 1
ATOM 54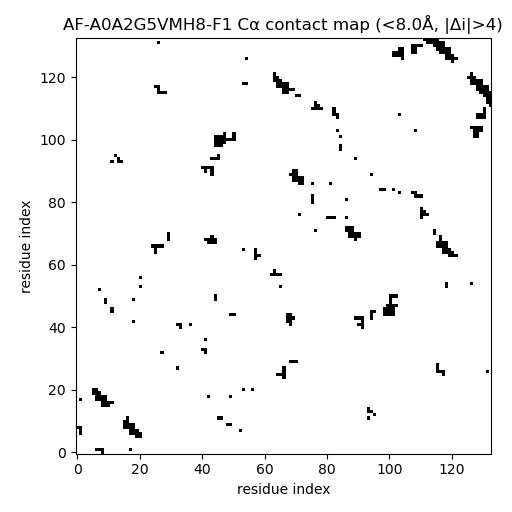8 O O . ILE A 1 71 ? 0.850 -10.141 7.065 1.00 85.81 71 ILE A O 1
ATOM 552 N N . ARG A 1 72 ? -1.364 -10.067 7.409 1.00 82.88 72 ARG A N 1
ATOM 553 C CA . ARG A 1 72 ? -1.207 -10.049 8.863 1.00 82.88 72 ARG A CA 1
ATOM 554 C C . ARG A 1 72 ? -0.557 -11.330 9.372 1.00 82.88 72 ARG A C 1
ATOM 556 O O . ARG A 1 72 ? -0.980 -12.436 9.034 1.00 82.88 72 ARG A O 1
ATOM 563 N N . LYS A 1 73 ? 0.419 -11.159 10.257 1.00 85.06 73 LYS A N 1
ATOM 564 C CA . LYS A 1 73 ? 0.952 -12.223 11.103 1.00 85.06 73 LYS A CA 1
ATOM 565 C C . LYS A 1 73 ? -0.097 -12.649 12.145 1.00 85.06 73 LYS A C 1
ATOM 567 O O . LYS A 1 73 ? -0.517 -11.804 12.939 1.00 85.06 73 LYS A O 1
ATOM 572 N N . PRO A 1 74 ? -0.534 -13.922 12.180 1.00 84.62 74 PRO A N 1
ATOM 573 C CA . PRO A 1 74 ? -1.556 -14.386 13.124 1.00 84.62 74 PRO A CA 1
ATOM 574 C C . PRO A 1 74 ? -1.235 -14.089 14.598 1.00 84.62 74 PRO A C 1
ATOM 576 O O . PRO A 1 74 ? -2.132 -13.795 15.381 1.00 84.62 74 PRO A O 1
ATOM 579 N N . GLU A 1 75 ? 0.044 -14.112 14.974 1.00 85.56 75 GLU A N 1
ATOM 580 C CA . GLU A 1 75 ? 0.542 -13.817 16.322 1.00 85.56 75 GLU A CA 1
ATOM 581 C C . GLU A 1 75 ? 0.408 -12.342 16.751 1.00 85.56 75 GLU A C 1
ATOM 583 O O . GLU A 1 75 ? 0.614 -12.012 17.924 1.00 85.56 75 GLU A O 1
ATOM 588 N N . CYS A 1 76 ? 0.067 -11.453 15.815 1.00 82.31 76 CYS A N 1
ATOM 589 C CA . CYS A 1 76 ? -0.092 -10.019 16.049 1.00 82.31 76 CYS A CA 1
ATOM 590 C C . CYS A 1 76 ? -1.555 -9.601 16.277 1.00 82.31 76 CYS A C 1
ATOM 592 O O . CYS A 1 76 ? -1.815 -8.463 16.666 1.00 82.31 76 CYS A O 1
ATOM 5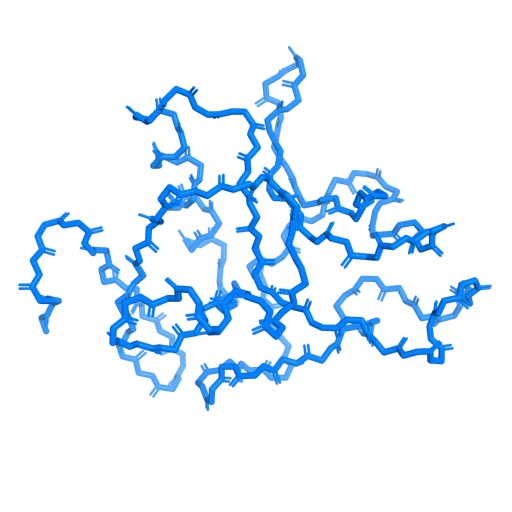94 N N . ILE A 1 77 ? -2.518 -10.509 16.088 1.00 78.88 77 ILE A N 1
ATOM 595 C CA . ILE A 1 77 ? -3.942 -10.240 16.328 1.00 78.88 77 ILE A CA 1
ATOM 596 C C . ILE A 1 77 ? -4.183 -10.082 17.837 1.00 78.88 77 ILE A C 1
ATOM 598 O O . ILE A 1 77 ? -3.873 -10.980 18.621 1.00 78.88 77 ILE A O 1
ATOM 602 N N . GLY A 1 78 ? -4.718 -8.928 18.254 1.00 75.75 78 GLY A N 1
ATOM 603 C CA . GLY A 1 78 ? -4.932 -8.599 19.670 1.00 75.75 78 GLY A CA 1
ATOM 604 C C . GLY A 1 78 ? -3.648 -8.385 20.488 1.00 75.75 78 GLY A C 1
ATOM 605 O O . GLY A 1 78 ? -3.713 -8.317 21.716 1.00 75.75 78 GLY A O 1
ATOM 606 N N . ASN A 1 79 ? -2.484 -8.281 19.837 1.00 79.25 79 ASN A N 1
ATOM 607 C CA . ASN A 1 79 ? -1.191 -8.124 20.498 1.00 79.25 79 ASN A CA 1
ATOM 608 C C . ASN A 1 79 ? -0.621 -6.715 20.280 1.00 79.25 79 ASN A C 1
ATOM 610 O O . ASN A 1 79 ? -0.036 -6.410 19.242 1.00 79.25 79 ASN A O 1
ATOM 614 N N . SER A 1 80 ? -0.707 -5.876 21.312 1.00 77.06 80 SER A N 1
ATOM 615 C CA . SER A 1 80 ? -0.213 -4.493 21.287 1.00 77.06 80 SER A CA 1
ATOM 616 C C . SER A 1 80 ? 1.309 -4.360 21.156 1.00 77.06 80 SER A C 1
ATOM 618 O O . SER A 1 80 ? 1.805 -3.267 20.899 1.00 77.06 80 SER A O 1
ATOM 620 N N . SER A 1 81 ? 2.068 -5.450 21.315 1.00 81.50 81 SER A N 1
ATOM 621 C CA . SER A 1 81 ? 3.524 -5.448 21.100 1.00 81.50 81 SER A CA 1
ATOM 622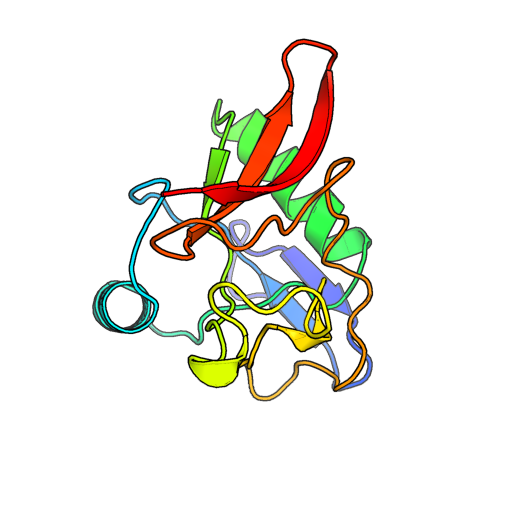 C C . SER A 1 81 ? 3.902 -5.582 19.622 1.00 81.50 81 SER A C 1
ATOM 624 O O . SER A 1 81 ? 5.065 -5.407 19.266 1.00 81.50 81 SER A O 1
ATOM 626 N N . CYS A 1 82 ? 2.934 -5.903 18.761 1.00 78.25 82 CYS A N 1
ATOM 627 C CA . CYS A 1 82 ? 3.122 -6.070 17.333 1.00 78.25 82 CYS A CA 1
ATOM 628 C C . CYS A 1 82 ? 2.260 -5.046 16.587 1.00 78.25 82 CYS A C 1
ATOM 630 O O . CYS A 1 82 ? 1.050 -5.212 16.460 1.00 78.25 82 CYS A O 1
ATOM 632 N N . GLN A 1 83 ? 2.876 -3.944 16.161 1.00 76.31 83 GLN A N 1
ATOM 633 C CA . GLN A 1 83 ? 2.186 -2.781 15.595 1.00 76.31 83 GLN A CA 1
ATOM 634 C C . GLN A 1 83 ? 2.880 -2.316 14.313 1.00 76.31 83 GLN A C 1
ATOM 636 O O . GLN A 1 83 ? 4.048 -2.637 14.067 1.00 76.31 83 GLN A O 1
ATOM 641 N N . GLY A 1 84 ? 2.165 -1.534 13.506 1.00 79.19 84 GLY A N 1
ATOM 642 C CA . GLY A 1 84 ? 2.680 -1.001 12.247 1.00 79.19 84 GLY A CA 1
ATOM 643 C C . GLY A 1 84 ? 3.084 -2.102 11.272 1.00 79.19 84 GLY A C 1
ATOM 644 O O . GLY A 1 84 ? 2.466 -3.164 11.191 1.00 79.19 84 GLY A O 1
ATOM 645 N N . ILE A 1 85 ? 4.181 -1.854 10.561 1.00 82.94 85 ILE A N 1
ATOM 646 C CA . ILE A 1 85 ? 4.715 -2.773 9.556 1.00 82.94 85 ILE A CA 1
ATOM 647 C C . ILE A 1 85 ? 5.146 -4.125 10.142 1.00 82.94 85 ILE A C 1
ATOM 649 O O . ILE A 1 85 ? 5.045 -5.154 9.481 1.00 82.94 85 ILE A O 1
ATOM 653 N N . ASN A 1 86 ? 5.554 -4.153 11.415 1.00 84.69 86 ASN A N 1
ATOM 654 C CA . ASN A 1 86 ? 6.021 -5.374 12.071 1.00 84.69 86 ASN A CA 1
ATOM 655 C C . ASN A 1 86 ? 4.904 -6.415 12.235 1.00 84.69 86 ASN A C 1
ATOM 657 O O . ASN A 1 86 ? 5.204 -7.609 12.326 1.00 84.69 86 ASN A O 1
ATOM 661 N N . ALA A 1 87 ? 3.638 -5.980 12.215 1.00 84.31 87 ALA A N 1
ATOM 662 C CA . ALA A 1 87 ? 2.458 -6.845 12.241 1.00 84.31 87 ALA A CA 1
ATOM 663 C C . ALA A 1 87 ? 2.156 -7.540 10.915 1.00 84.31 87 ALA A C 1
ATOM 665 O O . ALA A 1 87 ? 1.269 -8.395 10.846 1.00 84.31 87 ALA A O 1
ATOM 666 N N . LEU A 1 88 ? 2.908 -7.206 9.873 1.00 86.38 88 LEU A N 1
ATOM 667 C CA . LEU A 1 88 ? 2.674 -7.674 8.525 1.00 86.38 88 LEU A CA 1
ATOM 668 C C . LEU A 1 88 ? 3.816 -8.560 8.038 1.00 86.38 88 LEU A C 1
ATOM 670 O O . LEU A 1 88 ? 4.952 -8.520 8.516 1.00 86.38 88 LEU A O 1
ATOM 674 N N . SER A 1 89 ? 3.463 -9.394 7.077 1.00 87.81 89 SER A N 1
ATOM 675 C CA . SER A 1 89 ? 4.344 -10.159 6.214 1.00 87.81 89 SER A CA 1
ATOM 676 C C . SER A 1 89 ? 3.998 -9.821 4.769 1.00 87.81 89 SER A C 1
ATOM 678 O O . SER A 1 89 ? 2.853 -9.485 4.452 1.00 87.81 89 SER A O 1
ATOM 680 N N . PHE A 1 90 ? 5.004 -9.880 3.911 1.00 88.50 90 PHE A N 1
ATOM 681 C CA . PHE A 1 90 ? 4.941 -9.384 2.544 1.00 88.50 90 PHE A CA 1
ATOM 682 C C . PHE A 1 90 ? 5.236 -10.510 1.565 1.00 88.50 90 PHE A C 1
ATOM 684 O O . PHE A 1 90 ? 5.917 -11.482 1.904 1.00 88.50 90 PHE A O 1
ATOM 691 N N . SER A 1 91 ? 4.641 -10.419 0.382 1.00 86.25 91 SE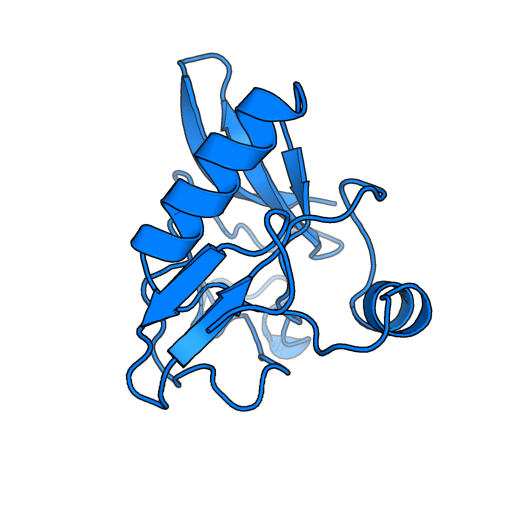R A N 1
ATOM 692 C CA . SER A 1 91 ? 4.722 -11.449 -0.654 1.00 86.25 91 SER A CA 1
ATOM 693 C C . SER A 1 91 ? 5.364 -10.947 -1.946 1.00 86.25 91 SER A C 1
ATOM 695 O O . SER A 1 91 ? 5.714 -11.760 -2.806 1.00 86.25 91 SER A O 1
ATOM 697 N N . ASP A 1 92 ? 5.529 -9.631 -2.080 1.00 88.19 92 ASP A N 1
ATOM 698 C CA . ASP A 1 92 ? 6.272 -8.976 -3.140 1.00 88.19 92 ASP A CA 1
ATOM 699 C C . ASP A 1 92 ? 7.769 -9.280 -2.959 1.00 88.19 92 ASP A C 1
ATOM 701 O O . ASP A 1 92 ? 8.383 -8.888 -1.964 1.00 88.19 92 ASP A O 1
ATOM 705 N N . PRO A 1 93 ? 8.394 -9.988 -3.914 1.00 84.12 93 PRO A N 1
ATOM 706 C CA . PRO A 1 93 ? 9.785 -10.413 -3.796 1.00 84.12 93 PRO A CA 1
ATOM 707 C C . PRO A 1 93 ? 10.791 -9.253 -3.876 1.00 84.12 93 PRO A C 1
ATOM 709 O O . PRO A 1 93 ? 11.984 -9.485 -3.688 1.00 84.12 93 PRO A O 1
ATOM 712 N N . PHE A 1 94 ? 10.340 -8.037 -4.196 1.00 86.25 94 PHE A N 1
ATOM 713 C CA . PHE A 1 94 ? 11.165 -6.830 -4.294 1.00 86.25 94 PHE A CA 1
ATOM 714 C C . PHE A 1 94 ? 10.818 -5.789 -3.227 1.00 86.25 94 PHE A C 1
ATOM 716 O O . PHE A 1 94 ? 11.157 -4.613 -3.385 1.00 86.25 94 PHE A O 1
ATOM 723 N N . HIS A 1 95 ? 10.098 -6.201 -2.189 1.00 88.06 95 HIS A N 1
ATOM 724 C CA . HIS A 1 95 ? 9.809 -5.375 -1.028 1.00 88.06 95 HIS A CA 1
ATOM 725 C C . HIS A 1 95 ? 10.919 -5.521 0.009 1.00 88.06 95 HIS A C 1
ATOM 727 O O . HIS A 1 95 ? 11.458 -6.614 0.202 1.00 88.06 95 HIS A O 1
ATOM 733 N N . SER A 1 96 ? 11.319 -4.411 0.622 1.00 87.12 96 SER A N 1
ATOM 734 C CA . SER A 1 96 ? 12.370 -4.420 1.636 1.00 87.12 96 SER A CA 1
ATOM 735 C C . SER A 1 96 ? 11.838 -4.852 3.001 1.00 87.12 96 SER A C 1
ATOM 737 O O . SER A 1 96 ? 10.643 -4.810 3.281 1.00 87.12 96 SER A O 1
ATOM 739 N N . ASP A 1 97 ? 12.748 -5.216 3.907 1.00 82.75 97 ASP A N 1
ATOM 740 C CA . ASP A 1 97 ? 12.384 -5.538 5.292 1.00 82.75 97 ASP A CA 1
ATOM 741 C C . ASP A 1 97 ? 11.864 -4.314 6.075 1.00 82.75 97 ASP A C 1
ATOM 743 O O . ASP A 1 97 ? 11.226 -4.472 7.115 1.00 82.75 97 ASP A O 1
ATOM 747 N N . ASN A 1 98 ? 12.156 -3.089 5.612 1.00 84.44 98 ASN A N 1
ATOM 748 C CA . ASN A 1 98 ? 11.819 -1.836 6.299 1.00 84.44 98 ASN A CA 1
ATOM 749 C C . ASN A 1 98 ? 11.219 -0.807 5.324 1.00 84.44 98 ASN A C 1
ATOM 751 O O . ASN A 1 98 ? 11.806 0.260 5.109 1.00 84.44 98 ASN A O 1
ATOM 755 N N . PRO A 1 99 ? 10.049 -1.095 4.740 1.00 91.00 99 PRO A N 1
ATOM 756 C CA . PRO A 1 99 ? 9.409 -0.189 3.802 1.00 91.00 99 PRO A CA 1
ATOM 757 C C . PRO A 1 99 ? 8.955 1.093 4.501 1.00 91.00 99 PRO A C 1
ATOM 759 O O . PRO A 1 99 ? 8.587 1.115 5.678 1.00 91.00 99 PRO A O 1
ATOM 762 N N . THR A 1 100 ? 8.901 2.174 3.734 1.00 93.19 100 THR A N 1
ATOM 763 C CA . THR A 1 100 ? 8.467 3.499 4.199 1.00 93.19 100 THR A CA 1
ATOM 764 C C . THR A 1 100 ? 7.177 3.971 3.523 1.00 93.19 100 THR A C 1
ATOM 766 O O . THR A 1 100 ? 6.668 5.041 3.846 1.00 93.19 100 THR A O 1
ATOM 769 N N . GLY A 1 101 ? 6.612 3.169 2.613 1.00 94.00 101 GLY A N 1
ATOM 770 C CA . GLY A 1 101 ? 5.377 3.485 1.888 1.00 94.00 101 GLY A CA 1
ATOM 771 C C . GLY A 1 101 ? 4.078 3.284 2.673 1.00 94.00 101 GLY A C 1
ATOM 772 O O . GLY A 1 101 ? 3.042 3.821 2.284 1.00 94.00 101 GLY A O 1
ATOM 773 N N . TYR A 1 102 ? 4.106 2.562 3.794 1.00 92.19 102 TYR A N 1
ATOM 774 C CA . TYR A 1 102 ? 2.940 2.405 4.670 1.00 92.19 102 TYR A CA 1
ATOM 775 C C . TYR A 1 102 ? 2.825 3.595 5.627 1.00 92.19 102 TYR A C 1
ATOM 777 O O . TYR A 1 102 ? 3.249 3.536 6.782 1.00 92.19 102 TYR A O 1
ATOM 785 N N . LEU A 1 103 ? 2.258 4.694 5.128 1.00 93.81 103 LEU A N 1
ATOM 786 C CA . LEU A 1 103 ? 1.959 5.881 5.927 1.00 93.81 103 LEU A CA 1
ATOM 787 C C . LEU A 1 103 ? 0.616 5.689 6.642 1.00 93.81 103 LEU A C 1
ATOM 789 O O . LEU A 1 103 ? -0.448 5.906 6.066 1.00 93.81 103 LEU A O 1
ATOM 793 N N . TRP A 1 104 ? 0.672 5.222 7.885 1.00 91.00 104 TRP A N 1
ATOM 794 C CA . TRP A 1 104 ? -0.504 4.915 8.700 1.00 91.00 104 TRP A CA 1
ATOM 795 C C . TRP A 1 104 ? -1.276 6.168 9.111 1.00 91.00 104 TRP A C 1
ATOM 797 O O . TRP A 1 104 ? -0.679 7.206 9.416 1.00 91.00 104 TRP A O 1
ATOM 807 N N . ASN A 1 105 ? -2.603 6.057 9.178 1.00 91.62 105 ASN A N 1
ATOM 808 C CA . ASN A 1 105 ? -3.397 7.049 9.893 1.00 91.62 105 ASN A CA 1
ATOM 809 C C . ASN A 1 105 ? -3.092 7.007 11.404 1.00 91.62 105 ASN A C 1
ATOM 811 O O . ASN A 1 105 ? -2.560 6.018 11.923 1.00 91.62 105 ASN A O 1
ATOM 815 N N . PRO A 1 106 ? -3.431 8.073 12.150 1.00 87.88 106 PRO A N 1
ATOM 816 C CA . PRO A 1 106 ? -3.274 8.079 13.598 1.00 87.88 106 PRO A CA 1
ATOM 817 C C . PRO A 1 106 ? -3.970 6.880 14.258 1.00 87.88 106 PRO A C 1
ATOM 819 O O . PRO A 1 106 ? -5.146 6.626 14.012 1.00 87.88 106 PRO A O 1
ATOM 822 N N . ASN A 1 107 ? -3.255 6.205 15.162 1.00 83.06 107 ASN A N 1
ATOM 823 C CA . ASN A 1 107 ? -3.708 5.018 15.905 1.00 83.06 107 ASN A CA 1
ATOM 824 C C . ASN A 1 107 ? -3.882 3.735 15.073 1.00 83.06 107 ASN A C 1
ATOM 826 O O . ASN A 1 107 ? -4.480 2.788 15.572 1.00 83.06 107 ASN A O 1
ATOM 830 N N . GLN A 1 108 ? -3.358 3.694 13.846 1.00 85.38 108 GLN A N 1
ATOM 831 C CA . GLN A 1 108 ? -3.361 2.504 12.996 1.00 85.38 108 GLN A CA 1
ATOM 832 C C . GLN A 1 108 ? -1.950 1.894 12.887 1.00 85.38 108 GLN A C 1
ATOM 834 O O . GLN A 1 108 ? -0.951 2.612 13.025 1.00 85.38 108 GLN A O 1
ATOM 839 N N . PRO A 1 109 ? -1.835 0.584 12.612 1.00 81.00 109 PRO A N 1
ATOM 840 C CA . PRO A 1 109 ? -2.919 -0.396 12.618 1.00 81.00 109 PRO A CA 1
ATOM 841 C C . PRO A 1 109 ? -3.389 -0.697 14.051 1.00 81.00 109 PRO A C 1
ATOM 843 O O . PRO A 1 109 ? -2.552 -0.825 14.946 1.00 81.00 109 PRO A O 1
ATOM 846 N N . ASP A 1 110 ? -4.696 -0.832 14.272 1.00 76.56 110 ASP A N 1
ATOM 847 C CA . ASP A 1 110 ? -5.286 -1.063 15.599 1.00 76.56 110 ASP A CA 1
ATOM 848 C C . ASP A 1 110 ? -5.474 -2.550 15.955 1.00 76.56 110 ASP A C 1
ATOM 850 O O . ASP A 1 110 ? -5.545 -2.908 17.135 1.00 76.56 110 ASP A O 1
ATOM 854 N N . GLY A 1 111 ? -5.458 -3.440 14.959 1.00 65.50 111 GLY A N 1
ATOM 855 C CA . GLY A 1 111 ? -5.394 -4.889 15.122 1.00 65.50 111 GLY A CA 1
ATOM 856 C C . GLY A 1 111 ? -6.605 -5.568 15.732 1.00 65.50 111 GLY A C 1
ATOM 857 O O . GLY A 1 111 ? -6.447 -6.600 16.398 1.00 65.50 111 GLY A O 1
ATOM 858 N N . THR A 1 112 ? -7.792 -4.997 15.541 1.00 65.62 112 THR A N 1
ATOM 859 C CA . THR A 1 112 ? -9.008 -5.427 16.237 1.00 65.62 112 THR A CA 1
ATOM 860 C C . THR A 1 112 ? -9.885 -6.452 15.489 1.00 65.62 112 THR A C 1
ATOM 862 O O . THR A 1 112 ? -10.814 -6.977 16.109 1.00 65.62 112 THR A O 1
ATOM 865 N N . SER A 1 113 ? -9.637 -6.798 14.208 1.00 62.06 113 SER A N 1
ATOM 866 C CA . SER A 1 113 ? -10.518 -7.711 13.425 1.00 62.06 113 SER A CA 1
ATOM 867 C C . SER A 1 113 ? -9.889 -8.313 12.137 1.00 62.06 113 SER A C 1
ATOM 869 O O . SER A 1 113 ? -8.688 -8.558 12.128 1.00 62.06 113 SER A O 1
ATOM 871 N N . ASN A 1 114 ? -10.673 -8.666 11.090 1.00 61.50 114 ASN A N 1
ATOM 872 C CA . ASN A 1 114 ? -10.111 -9.190 9.830 1.00 61.50 114 ASN A CA 1
ATOM 873 C C . ASN A 1 114 ? -9.206 -8.118 9.226 1.00 61.50 114 ASN A C 1
ATOM 875 O O . ASN A 1 114 ? -9.682 -7.051 8.886 1.00 61.50 114 ASN A O 1
ATOM 879 N N . ASP A 1 115 ? -7.922 -8.403 9.063 1.00 67.94 115 ASP A N 1
ATOM 880 C CA . ASP A 1 115 ? -6.961 -7.366 8.696 1.00 67.94 115 ASP A CA 1
ATOM 881 C C . ASP A 1 115 ? -6.926 -7.127 7.179 1.00 67.94 115 ASP A C 1
ATOM 883 O O . ASP A 1 115 ? -6.114 -7.703 6.447 1.00 67.94 115 ASP A O 1
ATOM 887 N N . CYS A 1 116 ? -7.829 -6.274 6.695 1.00 81.44 116 CYS A N 1
ATOM 888 C CA . CYS A 1 116 ? -7.733 -5.675 5.371 1.00 81.44 116 CYS A CA 1
ATOM 889 C C . CYS A 1 116 ? -6.983 -4.352 5.449 1.00 81.44 116 CYS A C 1
ATOM 891 O O . CYS A 1 116 ? -7.461 -3.407 6.063 1.00 81.44 116 CYS A O 1
ATOM 893 N N . LEU A 1 117 ? -5.843 -4.259 4.767 1.00 88.62 117 LEU A N 1
ATOM 894 C CA . LEU A 1 117 ? -5.114 -3.002 4.666 1.00 88.62 117 LEU A CA 1
ATOM 895 C C . LEU A 1 117 ? -5.701 -2.146 3.557 1.00 88.62 117 LEU A C 1
ATOM 897 O O . LEU A 1 117 ? -5.833 -2.584 2.408 1.00 88.62 117 LEU A O 1
ATOM 901 N N . VAL A 1 118 ? -6.051 -0.916 3.900 1.00 90.94 118 VAL A N 1
ATOM 902 C CA . VAL A 1 118 ? -6.720 -0.008 2.980 1.00 90.94 118 VAL A CA 1
ATOM 903 C C . VAL A 1 118 ? -6.079 1.360 3.073 1.00 90.94 118 VAL A C 1
ATOM 905 O O . VAL A 1 118 ? -5.981 1.946 4.142 1.00 90.94 118 VAL A O 1
ATOM 908 N N . TRP A 1 119 ? -5.674 1.891 1.926 1.00 94.06 119 TRP A N 1
ATOM 909 C CA . TRP A 1 119 ? -5.427 3.315 1.777 1.00 94.06 119 TRP A CA 1
ATOM 910 C C . TRP A 1 119 ? -6.765 4.053 1.760 1.00 94.06 119 TRP A C 1
ATOM 912 O O . TRP A 1 119 ? -7.609 3.752 0.912 1.00 94.06 119 TRP A O 1
ATOM 922 N N . ILE A 1 120 ? -6.969 5.007 2.668 1.00 93.75 120 ILE A N 1
ATOM 923 C CA . ILE A 1 120 ? -8.226 5.745 2.835 1.00 93.75 120 ILE A CA 1
ATOM 924 C C . ILE A 1 120 ? -7.983 7.250 2.717 1.00 93.75 120 ILE A C 1
ATOM 926 O O . ILE A 1 120 ? -6.996 7.782 3.226 1.00 93.75 120 ILE A O 1
ATOM 930 N N . MET A 1 121 ? -8.918 7.942 2.061 1.00 94.38 121 MET A N 1
ATOM 931 C CA . MET A 1 121 ? -9.046 9.398 2.117 1.00 94.38 121 MET A CA 1
ATOM 932 C C . MET A 1 121 ? -10.075 9.777 3.184 1.00 94.38 121 MET A C 1
ATOM 934 O O . MET A 1 121 ? -11.262 9.470 3.052 1.00 94.38 121 MET A O 1
ATOM 938 N N . ASN A 1 122 ? -9.617 10.464 4.224 1.00 93.00 122 ASN A N 1
ATOM 939 C CA . ASN A 1 122 ? -10.440 10.894 5.345 1.00 93.00 122 ASN A CA 1
ATOM 940 C C . ASN A 1 122 ? -11.324 12.097 4.965 1.00 93.00 122 ASN A C 1
ATOM 942 O O . ASN A 1 122 ? -10.995 12.848 4.040 1.00 93.00 122 ASN A O 1
ATOM 946 N N . PRO A 1 123 ? -12.428 12.347 5.697 1.00 91.38 123 PRO A N 1
ATOM 947 C CA . PRO A 1 123 ? -13.318 13.480 5.427 1.00 91.38 123 PRO A CA 1
ATOM 948 C C . PRO A 1 123 ? -12.648 14.859 5.514 1.00 91.38 123 PRO A C 1
ATOM 950 O O . PRO A 1 123 ? -13.117 15.805 4.886 1.00 91.38 123 PRO A O 1
ATOM 953 N N . ASP A 1 124 ? -11.566 14.981 6.285 1.00 93.12 124 ASP A N 1
ATOM 954 C CA . ASP A 1 124 ? -10.772 16.209 6.415 1.00 93.12 124 ASP A CA 1
ATOM 955 C C . ASP A 1 124 ? -9.745 16.396 5.279 1.00 93.12 124 ASP A C 1
ATOM 957 O O . ASP A 1 124 ? -9.021 17.392 5.252 1.00 93.12 124 ASP A O 1
ATOM 961 N N . GLY A 1 125 ? -9.689 15.458 4.328 1.00 89.81 125 GLY A N 1
ATOM 962 C CA . GLY A 1 125 ? -8.761 15.458 3.200 1.00 89.81 125 GLY A CA 1
ATOM 963 C C . GLY A 1 125 ? -7.389 14.856 3.506 1.00 89.81 125 GLY A C 1
ATOM 964 O O . GLY A 1 125 ? -6.567 14.752 2.592 1.00 89.81 125 GLY A O 1
ATOM 965 N N . SER A 1 126 ? -7.124 14.441 4.749 1.00 94.38 126 SER A N 1
ATOM 966 C CA . SER A 1 126 ? -5.940 13.640 5.067 1.00 94.38 126 SER A CA 1
ATOM 967 C C . SER A 1 126 ? -6.056 12.235 4.465 1.00 94.38 126 SER A C 1
ATOM 969 O O . SER A 1 126 ? -7.138 11.787 4.076 1.00 94.38 126 SER A O 1
ATOM 971 N N . CYS A 1 127 ? -4.929 11.542 4.317 1.00 95.12 127 CYS A N 1
ATOM 972 C CA . CYS A 1 127 ? -4.903 10.179 3.796 1.00 95.12 127 CYS A CA 1
ATOM 973 C C . CYS A 1 127 ? -3.932 9.333 4.610 1.00 95.12 127 CYS A C 1
ATOM 975 O O . CYS A 1 127 ? -2.887 9.836 5.024 1.00 95.12 127 CYS A O 1
ATOM 977 N N . GLY A 1 128 ? -4.238 8.049 4.748 1.00 94.75 128 GLY A N 1
ATOM 978 C CA . GLY A 1 128 ? -3.386 7.096 5.444 1.00 94.75 128 GLY A CA 1
ATOM 979 C C . GLY A 1 128 ? -3.811 5.658 5.186 1.00 94.75 128 GLY A C 1
ATOM 980 O O . GLY A 1 128 ? -4.779 5.407 4.465 1.00 94.75 128 GLY A O 1
ATOM 981 N N . ILE A 1 129 ? -3.041 4.724 5.736 1.00 92.56 129 ILE A N 1
ATOM 982 C CA . ILE A 1 129 ? -3.376 3.300 5.757 1.00 92.56 129 ILE A CA 1
ATOM 983 C C . ILE A 1 129 ? -4.106 2.962 7.058 1.00 92.56 129 ILE A C 1
ATOM 985 O O . ILE A 1 129 ? -3.631 3.345 8.132 1.00 92.56 129 ILE A O 1
ATOM 989 N N . ASP A 1 130 ? -5.186 2.194 6.926 1.00 89.19 130 ASP A N 1
ATOM 990 C CA . ASP A 1 130 ? -5.971 1.611 8.018 1.00 89.19 130 ASP A CA 1
ATOM 991 C C . ASP A 1 130 ? -6.016 0.087 7.870 1.00 89.19 130 ASP A C 1
ATOM 993 O O . ASP A 1 130 ? -5.997 -0.431 6.746 1.00 89.19 130 ASP A O 1
ATOM 997 N N . ASP A 1 131 ? -6.118 -0.630 8.989 1.00 83.06 131 ASP A N 1
ATOM 998 C CA . ASP A 1 131 ? -6.634 -1.995 9.017 1.00 83.06 131 ASP A CA 1
ATOM 999 C C . ASP A 1 131 ? -8.146 -1.977 9.294 1.00 83.06 131 ASP A C 1
ATOM 1001 O O . ASP A 1 131 ? -8.608 -1.548 10.346 1.00 83.06 131 ASP A O 1
ATOM 1005 N N . VAL A 1 132 ? -8.947 -2.418 8.318 1.00 78.12 132 VAL A N 1
ATOM 1006 C CA . VAL A 1 132 ? -10.419 -2.419 8.406 1.00 78.12 132 VAL A CA 1
ATOM 1007 C C . VAL A 1 132 ? -10.990 -3.840 8.501 1.00 78.12 132 VAL A C 1
ATOM 1009 O O . VAL A 1 132 ? -10.457 -4.710 7.815 1.00 78.12 132 VAL A O 1
ATOM 1012 N N . PRO A 1 133 ? -12.090 -4.059 9.260 1.00 65.56 133 PRO A N 1
ATOM 1013 C CA . PRO A 1 133 ? -12.780 -5.353 9.396 1.00 65.56 133 PRO A CA 1
ATOM 1014 C C . PRO A 1 133 ? -13.371 -5.982 8.123 1.00 65.56 133 PRO A C 1
ATOM 1016 O O . PRO A 1 133 ? -13.742 -5.238 7.183 1.00 65.56 133 PRO A O 1
#

Mean predicted aligned error: 4.64 Å

pLDDT: mean 86.41, std 7.69, range [61.5, 96.12]

Organism: NCBI:txid1611254

Secondary structure (DSSP, 8-state):
--SSTTPEEEEETTEEEEE------SS--HHHHHHHS-SS-PPP--SHHHHHHHHHHHHHTT-SEEE---EE-GGGTT-TTS-GGGGEE---TT--SS-S---BPTT-----SS-EEEEEE-TTS-EEEEEE-

Solvent-accessible surface area (backbone atoms only — not comparable to fu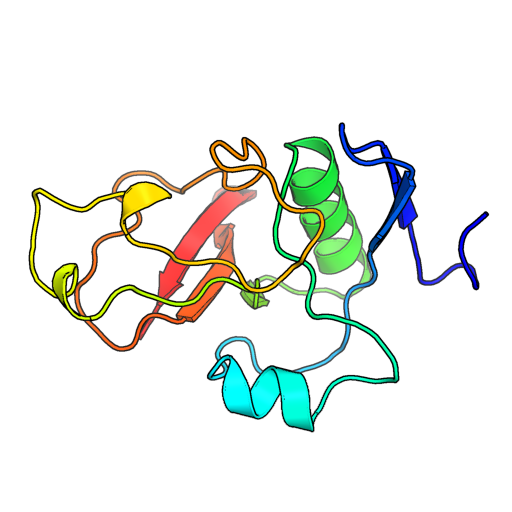ll-atom values): 8047 Å² total; per-residue (Å²): 134,56,98,48,90,75,36,47,75,43,81,49,95,84,40,81,42,65,50,62,90,79,94,72,70,52,64,67,56,69,71,58,47,63,76,68,52,67,100,77,76,69,63,55,54,45,37,56,69,52,39,51,48,51,54,55,51,29,53,77,66,74,43,56,57,41,54,44,58,60,42,66,42,77,86,22,60,79,31,90,90,36,49,56,74,75,24,43,46,78,84,38,92,72,57,64,98,76,53,59,14,73,51,54,34,92,81,35,50,69,48,83,64,56,68,22,37,23,41,35,56,44,97,87,72,50,70,22,32,39,57,43,108